Protein AF-A0A850E1T7-F1 (afdb_monomer_lite)

pLDDT: mean 74.41, std 15.16, range [39.28, 97.69]

Structure (mmCIF, N/CA/C/O backbone):
data_AF-A0A850E1T7-F1
#
_entry.id   AF-A0A850E1T7-F1
#
loop_
_atom_site.group_PDB
_atom_site.id
_atom_site.type_symbol
_atom_site.label_atom_id
_atom_site.label_alt_id
_atom_site.label_comp_id
_atom_site.label_asym_id
_atom_site.label_entity_id
_atom_site.label_seq_id
_atom_site.pdbx_PDB_ins_code
_atom_site.Cartn_x
_atom_site.Cartn_y
_atom_site.Cartn_z
_atom_site.occupancy
_atom_site.B_iso_or_equiv
_atom_site.auth_seq_id
_atom_site.auth_comp_id
_atom_site.auth_asym_id
_atom_site.auth_atom_id
_atom_site.pdbx_PDB_model_num
ATOM 1 N N . MET A 1 1 ? 23.018 -2.860 -11.232 1.00 78.94 1 MET A N 1
ATOM 2 C CA . MET A 1 1 ? 22.956 -1.973 -10.047 1.00 78.94 1 MET A CA 1
ATOM 3 C C . MET A 1 1 ? 21.718 -1.077 -10.062 1.00 78.94 1 MET A C 1
ATOM 5 O O . MET A 1 1 ? 20.933 -1.182 -9.134 1.00 78.94 1 MET A O 1
ATOM 9 N N . LEU A 1 2 ? 21.475 -0.285 -11.117 1.00 94.31 2 LEU A N 1
ATOM 10 C CA . LEU A 1 2 ? 20.331 0.645 -11.183 1.00 94.31 2 LEU A CA 1
ATOM 11 C C . LEU A 1 2 ? 18.952 -0.044 -11.092 1.00 94.31 2 LEU A C 1
ATOM 13 O O . LEU A 1 2 ? 18.156 0.303 -10.229 1.00 94.31 2 LEU A O 1
ATOM 17 N N . VAL A 1 3 ? 18.698 -1.075 -11.910 1.00 92.19 3 VAL A N 1
ATOM 18 C CA . VAL A 1 3 ? 17.421 -1.827 -11.893 1.00 92.19 3 VAL A CA 1
ATOM 19 C C . VAL A 1 3 ? 17.161 -2.483 -10.533 1.00 92.19 3 VAL A C 1
ATOM 21 O O . VAL A 1 3 ? 16.064 -2.387 -9.997 1.00 92.19 3 VAL A O 1
ATOM 24 N N . ILE A 1 4 ? 18.192 -3.092 -9.940 1.00 93.94 4 ILE A N 1
ATOM 25 C CA . ILE A 1 4 ? 18.114 -3.724 -8.613 1.00 93.94 4 ILE A CA 1
ATOM 26 C C . ILE A 1 4 ? 17.732 -2.683 -7.550 1.00 93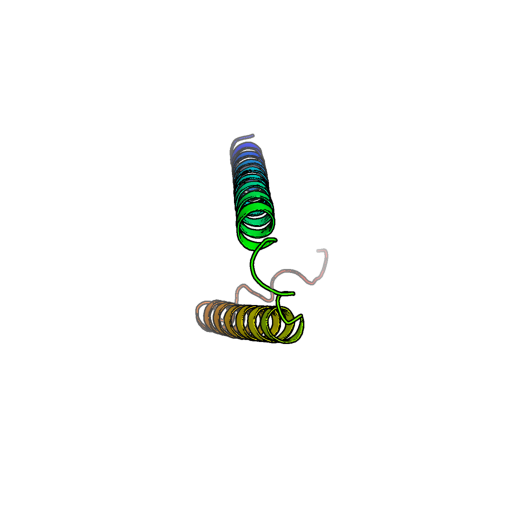.94 4 ILE A C 1
ATOM 28 O O . ILE A 1 4 ? 16.864 -2.943 -6.723 1.00 93.94 4 ILE A O 1
ATOM 32 N N . GLY A 1 5 ? 18.323 -1.485 -7.607 1.00 95.56 5 GLY A N 1
ATOM 33 C CA . GLY A 1 5 ? 17.979 -0.385 -6.706 1.00 95.56 5 GLY A CA 1
ATOM 34 C C . GLY A 1 5 ? 16.520 0.062 -6.829 1.00 95.56 5 GLY A C 1
ATOM 35 O O . GLY A 1 5 ? 15.867 0.272 -5.810 1.00 95.56 5 GLY A O 1
ATOM 36 N N . ILE A 1 6 ? 15.983 0.141 -8.053 1.00 96.25 6 ILE A N 1
ATOM 37 C CA . ILE A 1 6 ? 14.567 0.476 -8.283 1.00 96.25 6 ILE A CA 1
ATOM 38 C C . ILE A 1 6 ? 13.656 -0.580 -7.652 1.00 96.25 6 ILE A C 1
ATOM 40 O O . ILE A 1 6 ? 12.728 -0.224 -6.931 1.00 96.25 6 ILE A O 1
ATOM 44 N N . VAL A 1 7 ? 13.934 -1.869 -7.871 1.00 95.94 7 VAL A N 1
ATOM 45 C CA . VAL A 1 7 ? 13.121 -2.965 -7.314 1.00 95.94 7 VAL A CA 1
ATOM 46 C C . VAL A 1 7 ? 13.110 -2.923 -5.787 1.00 95.94 7 VAL A C 1
ATOM 48 O O . VAL A 1 7 ? 12.045 -3.018 -5.180 1.00 95.94 7 VAL A O 1
ATOM 51 N N . ILE A 1 8 ? 14.274 -2.720 -5.163 1.00 97.06 8 ILE A N 1
ATOM 52 C CA . ILE A 1 8 ? 14.375 -2.576 -3.705 1.00 97.06 8 ILE A CA 1
ATOM 53 C C . ILE A 1 8 ? 13.584 -1.353 -3.235 1.00 97.06 8 ILE A C 1
ATOM 55 O O . ILE A 1 8 ? 12.809 -1.458 -2.288 1.00 97.06 8 ILE A O 1
ATOM 59 N N . GLY A 1 9 ? 13.730 -0.211 -3.911 1.00 96.62 9 GLY A N 1
ATOM 60 C CA . GLY A 1 9 ? 12.997 1.010 -3.577 1.00 96.62 9 GLY A CA 1
ATOM 61 C C . GLY A 1 9 ? 11.481 0.814 -3.625 1.00 96.62 9 GLY A C 1
ATOM 62 O O . GLY A 1 9 ? 10.781 1.197 -2.689 1.00 96.62 9 GLY A O 1
ATOM 63 N N . VAL A 1 10 ? 10.977 0.152 -4.669 1.00 97.19 10 VAL A N 1
ATOM 64 C CA . VAL A 1 10 ? 9.550 -0.176 -4.806 1.00 97.19 10 VAL A CA 1
ATOM 65 C C . VAL A 1 10 ? 9.101 -1.141 -3.707 1.00 97.19 10 VAL A C 1
ATOM 67 O O . VAL A 1 10 ? 8.078 -0.895 -3.071 1.00 97.19 10 VAL A O 1
ATOM 70 N N . ALA A 1 11 ? 9.870 -2.196 -3.426 1.00 96.31 11 ALA A N 1
ATOM 71 C CA . ALA A 1 11 ? 9.545 -3.147 -2.364 1.00 96.31 11 ALA A CA 1
ATOM 72 C C . ALA A 1 11 ? 9.465 -2.465 -0.985 1.00 96.31 11 ALA A C 1
ATOM 74 O O . ALA A 1 11 ? 8.515 -2.693 -0.233 1.00 96.31 11 ALA A O 1
ATOM 75 N N . VAL A 1 12 ? 10.416 -1.577 -0.676 1.00 97.69 12 VAL A N 1
ATOM 76 C CA . VAL A 1 12 ? 10.424 -0.790 0.567 1.00 97.69 12 VAL A CA 1
ATOM 77 C C . VAL A 1 12 ? 9.236 0.172 0.621 1.00 97.69 12 VAL A C 1
ATOM 79 O O . VAL A 1 12 ? 8.593 0.278 1.665 1.00 97.69 12 VAL A O 1
ATOM 82 N N . ALA A 1 13 ? 8.898 0.838 -0.486 1.00 96.50 13 ALA A N 1
ATOM 83 C CA . ALA A 1 13 ? 7.748 1.739 -0.545 1.00 96.50 13 ALA A CA 1
ATOM 84 C C . ALA A 1 13 ? 6.425 0.999 -0.290 1.00 96.50 13 ALA A C 1
ATOM 86 O O . ALA A 1 13 ? 5.603 1.463 0.503 1.00 96.50 13 ALA A O 1
ATOM 87 N N . ILE A 1 14 ? 6.242 -0.176 -0.903 1.00 96.00 14 ILE A N 1
ATOM 88 C CA . ILE A 1 14 ? 5.067 -1.029 -0.679 1.00 96.00 14 ILE A CA 1
ATOM 89 C C . ILE A 1 14 ? 5.001 -1.462 0.790 1.00 96.00 14 ILE A C 1
ATOM 91 O O . ILE A 1 14 ? 3.955 -1.322 1.422 1.00 96.00 14 ILE A O 1
ATOM 95 N N . ALA A 1 15 ? 6.114 -1.928 1.362 1.00 92.88 15 ALA A N 1
ATOM 96 C CA . ALA A 1 15 ? 6.165 -2.329 2.766 1.00 92.88 15 ALA A CA 1
ATOM 97 C C . ALA A 1 15 ? 5.801 -1.168 3.710 1.00 92.88 15 ALA A C 1
ATOM 99 O O . ALA A 1 15 ? 4.987 -1.340 4.617 1.00 92.88 15 ALA A O 1
ATOM 100 N N . ALA A 1 16 ? 6.342 0.029 3.470 1.00 94.38 16 ALA A N 1
ATOM 101 C CA . ALA A 1 16 ? 6.035 1.216 4.264 1.00 94.38 16 ALA A CA 1
ATOM 102 C C . ALA A 1 16 ? 4.547 1.597 4.185 1.00 94.38 16 ALA A C 1
ATOM 104 O O . ALA A 1 16 ? 3.929 1.887 5.211 1.00 94.38 16 ALA A O 1
ATOM 105 N N . LEU A 1 17 ? 3.952 1.544 2.990 1.00 93.88 17 LEU A N 1
ATOM 106 C CA . LEU A 1 17 ? 2.523 1.798 2.791 1.00 93.88 17 LEU A CA 1
ATOM 107 C C . LEU A 1 17 ? 1.653 0.810 3.576 1.00 93.88 17 LEU A C 1
ATOM 109 O O . LEU A 1 17 ? 0.727 1.236 4.268 1.00 93.88 17 LEU A O 1
ATOM 113 N N . LEU A 1 18 ? 1.975 -0.486 3.531 1.00 92.06 18 LEU A N 1
ATOM 114 C CA . LEU A 1 18 ? 1.251 -1.511 4.289 1.00 92.06 18 LEU A CA 1
ATOM 115 C C . LEU A 1 18 ? 1.327 -1.265 5.801 1.00 92.06 18 LEU A C 1
ATOM 117 O O . LEU A 1 18 ? 0.315 -1.368 6.492 1.00 92.06 18 LEU A O 1
ATOM 121 N N . VAL A 1 19 ? 2.495 -0.869 6.315 1.00 93.00 19 VAL A N 1
ATOM 122 C CA . VAL A 1 19 ? 2.664 -0.537 7.739 1.00 93.00 19 VAL A CA 1
ATOM 123 C C . VAL A 1 19 ? 1.814 0.669 8.135 1.00 93.00 19 VAL A C 1
ATOM 125 O O . VAL A 1 19 ? 1.154 0.643 9.174 1.00 93.00 19 VAL A O 1
ATOM 128 N N . VAL A 1 20 ? 1.789 1.726 7.318 1.00 91.75 20 VAL A N 1
ATOM 129 C CA . VAL A 1 20 ? 0.957 2.910 7.592 1.00 91.75 20 VAL A CA 1
ATOM 130 C C . VAL A 1 20 ? -0.522 2.534 7.630 1.00 91.75 20 VAL A C 1
ATOM 132 O O . VAL A 1 20 ? -1.229 2.954 8.551 1.00 91.75 20 VAL A O 1
ATOM 135 N N . LEU A 1 21 ? -0.979 1.723 6.673 1.00 88.56 21 LEU A N 1
ATOM 136 C CA . LEU A 1 21 ? -2.352 1.225 6.639 1.00 88.56 21 LEU A CA 1
ATOM 137 C C . LEU A 1 21 ? -2.676 0.420 7.896 1.00 88.56 21 LEU A C 1
ATOM 139 O O . LEU A 1 21 ? -3.705 0.672 8.515 1.00 88.56 21 LEU A O 1
ATOM 143 N N . GLU A 1 22 ? -1.784 -0.469 8.331 1.00 85.19 22 GLU A N 1
ATOM 144 C CA . GLU A 1 22 ? -1.976 -1.260 9.547 1.00 85.19 22 GLU A CA 1
ATOM 145 C C . GLU A 1 22 ? -2.076 -0.367 10.792 1.00 85.19 22 GLU A C 1
ATOM 147 O O . GLU A 1 22 ? -3.000 -0.502 11.595 1.00 85.19 22 GLU A O 1
ATOM 152 N N . VAL A 1 23 ? -1.198 0.633 10.921 1.00 88.50 23 VAL A N 1
ATOM 153 C CA . VAL A 1 23 ? -1.239 1.597 12.033 1.00 88.50 23 VAL A CA 1
ATOM 154 C C . VAL A 1 23 ? -2.545 2.393 12.030 1.00 88.50 23 VAL A C 1
ATOM 156 O O . VAL A 1 23 ? -3.153 2.596 13.089 1.00 88.50 23 VAL A O 1
ATOM 159 N N . GLN A 1 24 ? -3.003 2.840 10.859 1.00 86.81 24 GLN A N 1
ATOM 160 C CA . GLN A 1 24 ? -4.289 3.521 10.722 1.00 86.81 24 GLN A CA 1
ATOM 161 C C . GLN A 1 24 ? -5.449 2.587 11.075 1.00 86.81 24 GLN A C 1
ATOM 163 O O . GLN A 1 24 ? -6.356 2.999 11.799 1.00 86.81 24 GLN A O 1
ATOM 168 N N . ASN A 1 25 ? -5.402 1.330 10.635 1.00 83.06 25 ASN A N 1
ATOM 169 C CA . ASN A 1 25 ? -6.443 0.336 10.865 1.00 83.06 25 ASN A CA 1
ATOM 170 C C . ASN A 1 25 ? -6.547 -0.030 12.353 1.00 83.06 25 ASN A C 1
ATOM 172 O O . ASN A 1 25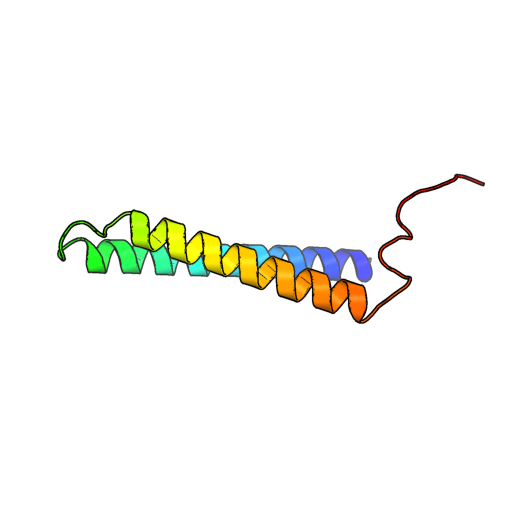 ? -7.638 -0.026 12.923 1.00 83.06 25 ASN A O 1
ATOM 176 N N . VAL A 1 26 ? -5.413 -0.225 13.031 1.00 81.31 26 VAL A N 1
ATOM 177 C CA . VAL A 1 26 ? -5.345 -0.451 14.483 1.00 81.31 26 VAL A CA 1
ATOM 178 C C . VAL A 1 26 ? -5.844 0.770 15.251 1.00 81.31 26 VAL A C 1
ATOM 180 O O . VAL A 1 26 ? -6.646 0.630 16.178 1.00 81.31 26 VAL A O 1
ATOM 183 N N . ARG A 1 27 ? -5.426 1.985 14.871 1.00 82.56 27 ARG A N 1
ATOM 184 C CA . ARG A 1 27 ? -5.933 3.218 15.498 1.00 82.56 27 ARG A CA 1
ATOM 185 C C . ARG A 1 27 ? -7.437 3.373 15.296 1.00 82.56 27 ARG A C 1
ATOM 187 O O . ARG A 1 27 ? -8.133 3.740 16.242 1.00 82.56 27 ARG A O 1
ATOM 194 N N . ARG A 1 28 ? -7.940 3.080 14.096 1.00 76.25 28 ARG A N 1
ATOM 195 C CA . ARG A 1 28 ? -9.365 3.133 13.760 1.00 76.25 28 ARG A CA 1
ATOM 196 C C . ARG A 1 28 ? -10.149 2.098 14.561 1.00 76.25 28 ARG A C 1
ATOM 198 O O . ARG A 1 28 ? -11.144 2.465 15.169 1.00 76.25 28 ARG A O 1
ATOM 205 N N . ARG A 1 29 ? -9.659 0.859 14.672 1.00 74.69 29 ARG A N 1
ATOM 206 C CA . ARG A 1 29 ? -10.249 -0.187 15.525 1.00 74.69 29 ARG A CA 1
ATOM 207 C C . ARG A 1 29 ? -10.289 0.217 16.994 1.00 74.69 29 ARG A C 1
ATOM 209 O O . ARG A 1 29 ? -11.342 0.122 17.604 1.00 74.69 29 ARG A O 1
ATOM 216 N N . ARG A 1 30 ? -9.192 0.739 17.554 1.00 75.88 30 ARG A N 1
ATOM 217 C CA . ARG A 1 30 ? -9.163 1.225 18.948 1.00 75.88 30 ARG A CA 1
ATOM 218 C C . ARG A 1 30 ? -10.145 2.367 19.182 1.00 75.88 30 ARG A C 1
ATOM 220 O O . ARG A 1 30 ? -10.811 2.393 20.208 1.00 75.88 30 ARG A O 1
ATOM 227 N N . ARG A 1 31 ? -10.251 3.293 18.225 1.00 75.12 31 ARG A N 1
ATOM 228 C CA . ARG A 1 31 ? -11.238 4.372 18.285 1.00 75.12 31 ARG A CA 1
ATOM 229 C C . ARG A 1 31 ? -12.656 3.877 18.107 1.00 75.12 31 ARG A C 1
ATOM 231 O O . ARG A 1 31 ? -13.523 4.514 18.649 1.00 75.12 31 ARG A O 1
ATOM 238 N N . LEU A 1 32 ? -12.917 2.799 17.382 1.00 69.19 32 LEU A N 1
ATOM 239 C CA . LEU A 1 32 ? -14.274 2.281 17.186 1.00 69.19 32 LEU A CA 1
ATOM 240 C C . LEU A 1 32 ? -14.656 1.206 18.210 1.00 69.19 32 LEU A C 1
ATOM 242 O O . LEU A 1 32 ? -15.816 0.851 18.273 1.00 69.19 32 LEU A O 1
ATOM 246 N N . ALA A 1 33 ? -13.726 0.744 19.050 1.00 64.56 33 ALA A N 1
ATOM 247 C CA . ALA A 1 33 ? -13.949 -0.324 20.031 1.00 64.56 33 ALA A CA 1
ATOM 248 C C . ALA A 1 33 ? -14.998 -0.004 21.115 1.00 64.56 33 ALA A C 1
ATOM 250 O O . ALA A 1 33 ? -15.438 -0.904 21.818 1.00 64.56 33 ALA A O 1
ATOM 251 N N . HIS A 1 34 ? -15.357 1.271 21.273 1.00 69.31 34 HIS A N 1
ATOM 252 C CA . HIS A 1 34 ? -16.397 1.741 22.193 1.00 69.31 34 HIS A CA 1
ATOM 253 C C . HIS A 1 34 ? -17.786 1.839 21.539 1.00 69.31 34 HIS A C 1
ATOM 255 O O . HIS A 1 34 ? -18.777 2.034 22.236 1.00 69.31 34 HIS A O 1
ATOM 261 N N . LEU A 1 35 ? -17.853 1.721 20.212 1.00 63.62 35 LEU A N 1
ATOM 262 C CA . LEU A 1 35 ? -19.084 1.550 19.453 1.00 63.62 35 LEU A CA 1
ATOM 263 C C . LEU A 1 35 ? -19.247 0.034 19.250 1.00 63.62 35 LEU A C 1
ATOM 265 O O . LEU A 1 35 ? -18.246 -0.665 19.126 1.00 63.62 35 LEU A O 1
ATOM 269 N N . GLU A 1 36 ? -20.478 -0.467 19.317 1.00 57.69 36 GLU A N 1
ATOM 270 C CA . GLU A 1 36 ? -20.866 -1.890 19.301 1.00 57.69 36 GLU A CA 1
ATOM 271 C C . GLU A 1 36 ? -20.049 -2.820 18.375 1.00 57.69 36 GLU A C 1
ATOM 273 O O . GLU A 1 36 ? -19.432 -2.359 17.410 1.00 57.69 36 GLU A O 1
ATOM 278 N N . PRO A 1 37 ? -20.062 -4.151 18.623 1.00 62.38 37 PRO A N 1
ATOM 279 C CA . PRO A 1 37 ? -19.246 -5.097 17.876 1.00 62.38 37 PRO A CA 1
ATOM 280 C C . PRO A 1 37 ? -19.467 -4.923 16.372 1.00 62.38 37 PRO A C 1
ATOM 282 O O . PRO A 1 37 ? -20.563 -5.134 15.859 1.00 62.38 37 PRO A O 1
ATOM 285 N N . VAL A 1 38 ? -18.407 -4.515 15.670 1.00 62.56 38 VAL A N 1
ATOM 286 C CA . VAL A 1 38 ? -18.415 -4.356 14.215 1.00 62.56 38 VAL A CA 1
ATOM 287 C C . VAL A 1 38 ? -18.791 -5.700 13.598 1.00 62.56 38 VAL A C 1
ATOM 289 O O . VAL A 1 38 ? -18.036 -6.663 13.729 1.00 62.56 38 VAL A O 1
ATOM 292 N N . ASP A 1 39 ? -19.956 -5.757 12.947 1.00 64.00 39 ASP A N 1
ATOM 293 C CA . ASP A 1 39 ? -20.474 -6.970 12.315 1.00 64.00 39 ASP A CA 1
ATOM 294 C C . ASP A 1 39 ? -19.443 -7.499 11.291 1.00 64.00 39 ASP A C 1
ATOM 296 O O . ASP A 1 39 ? -19.148 -6.815 10.298 1.00 64.00 39 ASP A O 1
ATOM 300 N N . PRO A 1 40 ? -18.854 -8.691 11.515 1.00 62.31 40 PRO A N 1
ATOM 301 C CA . PRO A 1 40 ? -17.771 -9.228 10.689 1.00 62.31 40 PRO A CA 1
ATOM 302 C C . PRO A 1 40 ? -18.162 -9.401 9.215 1.00 62.31 40 PRO A C 1
ATOM 304 O O . PRO A 1 40 ? -17.301 -9.329 8.334 1.00 62.31 40 PRO A O 1
ATOM 307 N N . ARG A 1 41 ? -19.462 -9.514 8.920 1.00 68.06 41 ARG A N 1
ATOM 308 C CA . ARG A 1 41 ? -19.997 -9.649 7.557 1.00 68.06 41 ARG A CA 1
ATOM 309 C C . ARG A 1 41 ? -19.731 -8.427 6.678 1.00 68.06 41 ARG A C 1
ATOM 311 O O . ARG A 1 41 ? -19.641 -8.555 5.457 1.00 68.06 41 ARG A O 1
ATOM 318 N N . ILE A 1 42 ? -19.592 -7.241 7.274 1.00 65.94 42 ILE A N 1
ATOM 319 C CA . ILE A 1 42 ? -19.250 -6.018 6.532 1.00 65.94 42 ILE A CA 1
ATOM 320 C C . ILE A 1 42 ? -17.794 -6.082 6.053 1.00 65.94 42 ILE A C 1
ATOM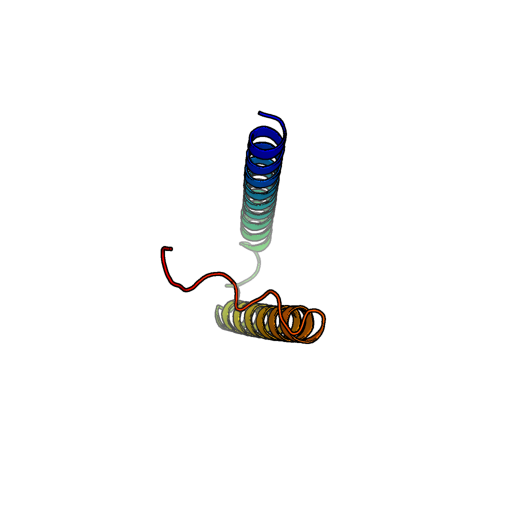 322 O O . ILE A 1 42 ? -17.497 -5.678 4.930 1.00 65.94 42 ILE A O 1
ATOM 326 N N . GLY A 1 43 ? -16.894 -6.642 6.869 1.00 61.81 43 GLY A N 1
ATOM 327 C CA . GLY A 1 43 ? -15.492 -6.844 6.498 1.00 61.81 43 GLY A CA 1
ATOM 328 C C . GLY A 1 43 ? -15.324 -7.858 5.367 1.00 61.81 43 GLY A C 1
ATOM 329 O O . GLY A 1 43 ? -14.564 -7.612 4.434 1.00 61.81 43 GLY A O 1
ATOM 330 N N . GLU A 1 44 ? -16.077 -8.958 5.410 1.00 70.31 44 GLU A N 1
ATOM 331 C CA . GLU A 1 44 ? -16.071 -9.984 4.358 1.00 70.31 44 GLU A CA 1
ATOM 332 C C . GLU A 1 44 ? -16.589 -9.446 3.021 1.00 70.31 44 GLU A C 1
ATOM 334 O O . GLU A 1 44 ? -15.966 -9.673 1.983 1.00 70.31 44 GLU A O 1
ATOM 339 N N . ARG A 1 45 ? -17.684 -8.671 3.035 1.00 69.38 45 ARG A N 1
ATOM 340 C CA . ARG A 1 45 ? -18.207 -8.020 1.822 1.00 69.38 45 ARG A CA 1
ATOM 341 C C . ARG A 1 45 ? -17.222 -7.009 1.247 1.00 69.38 45 ARG A C 1
ATOM 343 O O . ARG A 1 45 ? -16.971 -7.040 0.049 1.00 69.38 45 ARG A O 1
ATOM 350 N N . ALA A 1 46 ? -16.604 -6.185 2.092 1.00 70.44 46 ALA A N 1
ATOM 351 C CA . ALA A 1 46 ? -15.595 -5.228 1.645 1.00 70.44 46 ALA A CA 1
ATOM 352 C C . ALA A 1 46 ? -14.355 -5.921 1.046 1.00 70.44 46 ALA A C 1
ATOM 354 O O . ALA A 1 46 ? -13.816 -5.459 0.042 1.00 70.44 46 ALA A O 1
ATOM 355 N N . MET A 1 47 ? -13.915 -7.053 1.613 1.00 73.50 47 MET A N 1
ATOM 356 C CA . MET A 1 47 ? -12.839 -7.861 1.022 1.00 73.50 47 MET A CA 1
ATOM 357 C C . MET A 1 47 ? -13.251 -8.492 -0.312 1.00 73.50 47 MET A C 1
ATOM 359 O O . MET A 1 47 ? -12.456 -8.516 -1.252 1.00 73.50 47 MET A O 1
ATOM 363 N N . SER A 1 48 ? -14.485 -8.987 -0.405 1.00 69.94 48 SER A N 1
ATOM 364 C CA . SER A 1 48 ? -15.029 -9.560 -1.637 1.00 69.94 48 SER A CA 1
ATOM 365 C C . SER A 1 48 ? -15.109 -8.518 -2.757 1.00 69.94 48 SER A C 1
ATOM 367 O O . SER A 1 48 ? -14.676 -8.799 -3.874 1.00 69.94 48 SER A O 1
ATOM 369 N N . GLU A 1 49 ? -15.562 -7.300 -2.454 1.00 75.81 49 GLU A N 1
ATOM 370 C CA . GLU A 1 49 ? -15.590 -6.184 -3.406 1.00 75.81 49 GLU A CA 1
ATOM 371 C C . GLU A 1 49 ? -14.184 -5.742 -3.825 1.00 75.81 49 GLU A C 1
ATOM 373 O O . GLU A 1 49 ? -13.935 -5.529 -5.011 1.00 75.81 49 GLU A O 1
ATOM 378 N N . ALA A 1 50 ? -13.238 -5.662 -2.885 1.00 70.75 50 ALA A N 1
ATOM 379 C CA . ALA A 1 50 ? -11.851 -5.326 -3.198 1.00 70.75 50 ALA A CA 1
ATOM 380 C C . ALA A 1 50 ? -11.195 -6.373 -4.118 1.00 70.75 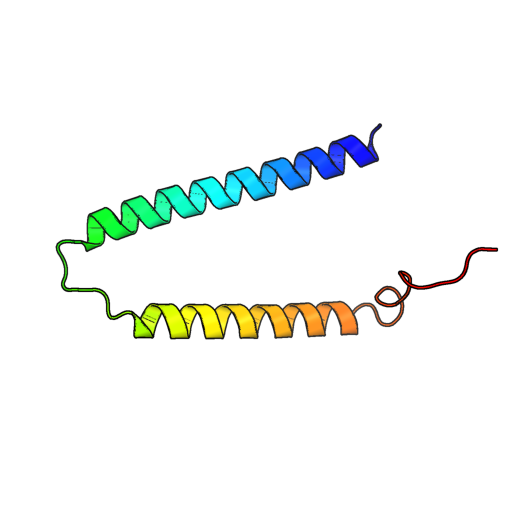50 ALA A C 1
ATOM 382 O O . ALA A 1 50 ? -10.482 -6.012 -5.056 1.00 70.75 50 ALA A O 1
ATOM 383 N N . SER A 1 51 ? -11.471 -7.661 -3.892 1.00 69.12 51 SER A N 1
ATOM 384 C CA . SER A 1 51 ? -11.007 -8.756 -4.753 1.00 69.12 51 SER A CA 1
ATOM 385 C C . SER A 1 51 ? -11.628 -8.685 -6.153 1.00 69.12 51 SER A C 1
ATOM 387 O O . SER A 1 51 ? -10.923 -8.806 -7.156 1.00 69.12 51 SER A O 1
ATOM 389 N N . ALA A 1 52 ? -12.929 -8.391 -6.243 1.00 71.12 52 ALA A N 1
ATOM 390 C CA . ALA A 1 52 ? -13.607 -8.195 -7.522 1.00 71.12 52 ALA A CA 1
ATOM 391 C C . ALA A 1 52 ? -13.032 -6.997 -8.298 1.00 71.12 52 ALA A C 1
ATOM 393 O O . ALA A 1 52 ? -12.758 -7.107 -9.493 1.00 71.12 52 ALA A O 1
ATOM 394 N N . ALA A 1 53 ? -12.778 -5.875 -7.620 1.00 73.81 53 ALA A N 1
ATOM 395 C CA . ALA A 1 53 ? -12.141 -4.711 -8.227 1.00 73.81 53 ALA A CA 1
ATOM 396 C C . ALA A 1 53 ? -10.722 -5.032 -8.726 1.00 73.81 53 ALA A C 1
ATOM 398 O O . ALA A 1 53 ? -10.357 -4.632 -9.831 1.00 73.81 53 ALA A O 1
ATOM 399 N N . HIS A 1 54 ? -9.942 -5.802 -7.959 1.00 71.56 54 HIS A N 1
ATOM 400 C CA . HIS A 1 54 ? -8.614 -6.251 -8.375 1.00 71.56 54 HIS A CA 1
ATOM 401 C C . HIS A 1 54 ? -8.668 -7.124 -9.636 1.00 71.56 54 HIS A C 1
ATOM 403 O O . HIS A 1 54 ? -7.921 -6.871 -10.578 1.00 71.56 54 HIS A O 1
ATOM 409 N N . ALA A 1 55 ? -9.595 -8.084 -9.698 1.00 70.50 55 ALA A N 1
ATOM 410 C CA . ALA A 1 55 ? -9.774 -8.951 -10.862 1.00 70.50 55 ALA A CA 1
ATOM 411 C C . ALA A 1 55 ? -10.171 -8.168 -12.128 1.00 70.50 55 ALA A C 1
ATOM 413 O O . ALA A 1 55 ? -9.707 -8.480 -13.226 1.00 70.50 55 ALA A O 1
ATOM 414 N N . ILE A 1 56 ? -10.990 -7.119 -11.987 1.00 78.62 56 ILE A N 1
ATOM 415 C CA . ILE A 1 56 ? -11.347 -6.231 -13.104 1.00 78.62 56 ILE A CA 1
ATOM 416 C C . ILE A 1 56 ? -10.119 -5.453 -13.581 1.00 78.62 56 ILE A C 1
ATOM 418 O O . ILE A 1 56 ? -9.876 -5.383 -14.785 1.00 78.62 56 ILE A O 1
ATOM 422 N N . VAL A 1 57 ? -9.330 -4.894 -12.660 1.00 78.38 57 VAL A N 1
ATOM 423 C CA . VAL A 1 57 ? -8.106 -4.151 -12.998 1.00 78.38 57 VAL A CA 1
ATOM 424 C C . VAL A 1 57 ? -7.076 -5.063 -13.661 1.00 78.38 57 VAL A C 1
ATOM 426 O O . VAL A 1 57 ? -6.492 -4.678 -14.672 1.00 78.38 57 VAL A O 1
ATOM 429 N N . GLU A 1 58 ? -6.883 -6.282 -13.156 1.00 72.44 58 GLU A N 1
ATOM 430 C CA . GLU A 1 58 ? -5.995 -7.270 -13.772 1.00 72.44 58 GLU A CA 1
ATOM 431 C C . GLU A 1 58 ? -6.486 -7.659 -15.175 1.00 72.44 58 GLU A C 1
ATOM 433 O O . GLU A 1 58 ? -5.702 -7.674 -16.127 1.00 72.44 58 GLU A O 1
ATOM 438 N N . GLY A 1 59 ? -7.791 -7.898 -15.335 1.00 73.19 59 GLY A N 1
ATOM 439 C CA . GLY A 1 59 ? -8.411 -8.178 -16.631 1.00 73.19 59 GLY A CA 1
ATOM 440 C C . GLY A 1 59 ? -8.230 -7.031 -17.628 1.00 73.19 59 GLY A C 1
ATOM 441 O O . GLY A 1 59 ? -7.840 -7.263 -18.774 1.00 73.19 59 GLY A O 1
ATOM 442 N N . GLN A 1 60 ? -8.430 -5.788 -17.184 1.00 74.19 60 GLN A N 1
ATOM 443 C CA . GLN A 1 60 ? -8.192 -4.600 -18.001 1.00 74.19 60 GLN A CA 1
ATOM 444 C C . GLN A 1 60 ? -6.714 -4.454 -18.368 1.00 74.19 60 GLN A C 1
ATOM 446 O O . GLN A 1 60 ? -6.410 -4.264 -19.543 1.00 74.19 60 GLN A O 1
ATOM 451 N N . ALA A 1 61 ? -5.791 -4.631 -17.423 1.00 69.50 61 ALA A N 1
ATOM 452 C CA . ALA A 1 61 ? -4.354 -4.573 -17.685 1.00 69.50 61 ALA A CA 1
ATOM 453 C C . ALA A 1 61 ? -3.903 -5.643 -18.697 1.00 69.50 61 ALA A C 1
ATOM 455 O O . ALA A 1 61 ? -3.138 -5.350 -19.619 1.00 69.50 61 ALA A O 1
ATOM 456 N N . LYS A 1 62 ? -4.428 -6.868 -18.578 1.00 68.94 62 LYS A N 1
ATOM 457 C CA . LYS A 1 62 ? -4.147 -7.980 -19.498 1.00 68.94 62 LYS A CA 1
ATOM 458 C C . LYS A 1 62 ? -4.741 -7.744 -20.889 1.00 68.94 62 LYS A C 1
ATOM 460 O O . LYS A 1 62 ? -4.117 -8.095 -21.886 1.00 68.94 62 LYS A O 1
ATOM 465 N N . SER A 1 63 ? -5.912 -7.108 -20.962 1.00 63.75 63 SER A N 1
ATOM 466 C CA . SER A 1 63 ? -6.533 -6.703 -22.231 1.00 63.75 63 SER A CA 1
ATOM 467 C C . SER A 1 63 ? -5.850 -5.502 -22.895 1.00 63.75 63 SER A C 1
ATOM 469 O O . SER A 1 63 ? -5.815 -5.434 -24.119 1.00 63.75 63 SER A O 1
ATOM 471 N N . ALA A 1 64 ? -5.283 -4.580 -22.110 1.00 63.88 64 ALA A N 1
ATOM 472 C CA . ALA A 1 64 ? -4.594 -3.385 -22.597 1.00 63.88 64 ALA A CA 1
ATOM 473 C C . ALA A 1 64 ? -3.208 -3.701 -23.179 1.00 63.88 64 ALA A C 1
ATOM 475 O O . ALA A 1 64 ? -2.720 -2.981 -24.049 1.00 63.88 64 ALA A O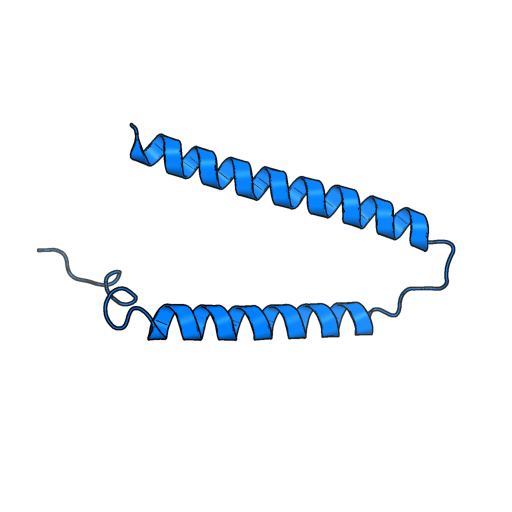 1
ATOM 476 N N . HIS A 1 65 ? -2.596 -4.807 -22.749 1.00 57.88 65 HIS A N 1
ATOM 477 C CA . HIS A 1 65 ? -1.363 -5.327 -23.329 1.00 57.88 65 HIS A CA 1
ATOM 478 C C . HIS A 1 65 ? -1.530 -6.781 -23.803 1.00 57.88 65 HIS A C 1
ATOM 480 O O . HIS A 1 65 ? -0.955 -7.704 -23.210 1.00 57.88 65 HIS A O 1
ATOM 486 N N . PRO A 1 66 ? -2.289 -7.002 -24.893 1.00 53.19 66 PRO A N 1
ATOM 487 C CA . PRO A 1 66 ? -2.510 -8.329 -25.443 1.00 53.19 66 PRO A CA 1
ATOM 488 C C . PRO A 1 66 ? -1.214 -8.804 -26.114 1.00 53.19 66 PRO A C 1
ATOM 490 O O . PRO A 1 66 ? -0.926 -8.459 -27.255 1.00 53.19 66 PRO A O 1
ATOM 493 N N . GLY A 1 67 ? -0.384 -9.550 -25.381 1.00 56.94 67 GLY A N 1
ATOM 494 C CA . GLY A 1 67 ? 0.828 -10.174 -25.929 1.00 56.94 67 GLY A CA 1
ATOM 495 C C . GLY A 1 67 ? 2.041 -10.238 -25.000 1.00 56.94 67 GLY A C 1
ATOM 496 O O . GLY A 1 67 ? 2.899 -11.087 -25.212 1.00 56.94 67 GLY A O 1
ATOM 497 N N . ILE A 1 68 ? 2.123 -9.418 -23.944 1.00 55.09 68 ILE A N 1
ATOM 498 C CA . ILE A 1 68 ? 3.273 -9.461 -23.010 1.00 55.09 68 ILE A CA 1
ATOM 499 C C . ILE A 1 68 ? 3.038 -10.382 -21.808 1.00 55.09 68 ILE A C 1
ATOM 501 O O . ILE A 1 68 ? 3.980 -10.939 -21.252 1.00 55.09 68 ILE A O 1
ATOM 505 N N . SER A 1 69 ? 1.778 -10.609 -21.427 1.00 57.66 69 SER A N 1
ATOM 506 C CA . SER A 1 69 ? 1.416 -11.382 -20.229 1.00 57.66 69 SER A CA 1
ATOM 507 C C . SER A 1 69 ? 1.601 -12.904 -20.372 1.00 57.66 69 SER A C 1
ATOM 509 O O . SER A 1 69 ? 1.233 -13.640 -19.460 1.00 57.66 69 SER A O 1
ATOM 511 N N . GLY A 1 70 ? 2.135 -13.378 -21.505 1.00 51.41 70 GLY A N 1
ATOM 512 C CA . GLY A 1 70 ? 2.454 -14.786 -21.774 1.00 51.41 70 GLY A CA 1
ATOM 513 C C . GLY A 1 70 ? 3.954 -15.100 -21.882 1.00 51.41 70 GLY A C 1
ATOM 514 O O . GLY A 1 70 ? 4.316 -16.266 -21.995 1.00 51.41 70 GLY A O 1
ATOM 515 N N . ALA A 1 71 ? 4.845 -14.105 -21.816 1.00 51.59 71 ALA A N 1
ATOM 516 C CA . ALA A 1 71 ? 6.281 -14.283 -22.077 1.00 51.59 71 ALA A CA 1
ATOM 517 C C . ALA A 1 71 ? 7.094 -14.798 -20.864 1.00 51.59 71 ALA A C 1
ATOM 519 O O . ALA A 1 71 ? 8.255 -14.439 -20.690 1.00 51.59 71 ALA A O 1
ATOM 520 N N . GLY A 1 72 ? 6.480 -15.612 -19.999 1.00 52.59 72 GLY A N 1
ATOM 521 C CA . GLY A 1 72 ? 7.117 -16.185 -18.805 1.00 52.59 72 GLY A CA 1
ATOM 522 C C . GLY A 1 72 ? 7.340 -17.700 -18.851 1.00 52.59 72 GLY A C 1
ATOM 523 O O . GLY A 1 72 ? 7.801 -18.261 -17.862 1.00 52.59 72 GLY A O 1
ATOM 524 N N . GLY A 1 73 ? 7.002 -18.381 -19.954 1.00 59.88 73 GLY A N 1
ATOM 525 C CA . GLY A 1 73 ? 7.018 -19.847 -20.021 1.00 59.88 73 GLY A CA 1
ATOM 526 C C . GLY A 1 73 ? 7.515 -20.435 -21.345 1.00 59.88 73 GLY A C 1
ATOM 527 O O . GLY A 1 73 ? 6.702 -20.797 -22.185 1.00 59.88 73 GLY A O 1
ATOM 528 N N . GLY A 1 74 ? 8.840 -20.614 -21.454 1.00 39.28 74 GLY A N 1
ATOM 529 C CA . GLY A 1 74 ? 9.518 -21.659 -22.251 1.00 39.28 74 GLY A CA 1
ATOM 530 C C . GLY A 1 74 ? 10.041 -21.292 -23.657 1.00 39.28 74 GLY A C 1
ATOM 531 O O . GLY A 1 74 ? 9.553 -20.333 -24.249 1.00 39.28 74 GLY A O 1
ATOM 532 N N . PRO A 1 75 ?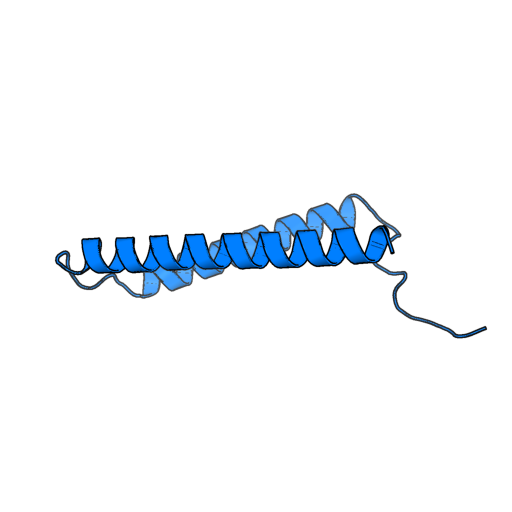 10.964 -22.090 -24.249 1.00 47.16 75 PRO A N 1
ATOM 533 C CA . PRO A 1 75 ? 11.973 -22.984 -23.671 1.00 47.16 75 PRO A CA 1
ATOM 534 C C . PRO A 1 75 ? 13.405 -22.421 -23.814 1.00 47.16 75 PRO A C 1
ATOM 536 O O . PRO A 1 75 ? 13.682 -21.541 -24.623 1.00 47.16 75 PRO A O 1
ATOM 539 N N . LEU A 1 76 ? 14.315 -22.969 -23.009 1.00 56.34 76 LEU A N 1
ATOM 540 C CA . LEU A 1 76 ? 15.763 -22.798 -23.123 1.00 56.34 76 LEU A CA 1
ATOM 541 C C . LEU A 1 76 ? 16.218 -23.148 -24.551 1.00 56.34 76 LEU A C 1
ATOM 543 O O . LEU A 1 76 ? 15.947 -24.254 -25.024 1.00 56.34 76 LEU A O 1
ATOM 547 N N . GLY A 1 77 ? 16.893 -22.205 -25.203 1.00 39.88 77 GLY A N 1
ATOM 548 C CA . GLY A 1 77 ? 17.706 -22.401 -26.401 1.00 39.88 77 GLY A CA 1
ATOM 549 C C . GLY A 1 77 ? 19.125 -21.949 -26.113 1.00 39.88 77 GLY A C 1
ATOM 550 O O . GLY A 1 77 ? 19.261 -20.948 -25.372 1.00 39.88 77 GLY A O 1
#

Radius of gyration: 19.4 Å; chains: 1; bounding box: 44×27×49 Å

Organism: NCBI:txid2036

Secondary structure (DSSP, 8-state):
-HHHHHHHHHHHHHHHHHHHHHHHHHHHHHHHTTSS---HHHHHHHHHHHHHHHHHHHHHHHHHSTTTTTTTS----

Foldseek 3Di:
DVVVVVVVVVVVVVVVVVVVVVVVVVVVCVVCVVPPDDDCVVVVVVVVVVVVVVVVVVVVVCVVDVPPVPPPDDDDD

Sequence (77 aa):
MLVIGIVIGVAVAIAALLVVLEVQNVRRRRRLAHLEPVDPRIGERAMSEASAAHAIVEGQAKSAHPGISGAGGGPLG